Protein AF-A0A1D1ZBB8-F1 (afdb_monomer_lite)

InterPro domains:
  IPR008146 Glutamine synthetase, catalytic domain [PF00120] (4-82)
  IPR008146 Glutamine synthetase, catalytic domain [PS51987] (1-117)
  IPR008146 Glutamine synthetase, catalytic domain [SM01230] (1-112)
  IPR014746 Glutamine synthetase/guanido kinase, catalytic domain [SSF55931] (2-111)
  IPR027303 Glutamine synthetase, glycine-rich site [PS00181] (64-80)
  IPR050292 Glutamine Synthetase [PTHR20852] (1-116)

Organism: NCBI:txid1678845

Sequence (117 aa):
AHYRACLYAGVNISGVNAEVMPGQWEFQVGPCEGIDMGDHLWIARFLLKRVAEDFGVIVSFHPKPIKGDWNGAGCHTNYSTKAMREEGGIKAIHSAIDKMAARHADHIEVYGEDNDQ

Foldseek 3Di:
DLVVVLVVVVFQKDDKDADDAVVRIDTDGDPDPDPSSVVSVVVSVVSVQVVCVVVVHDDDQAQPPDDDPGHGHADDDDDDDPCCPDVVNVVVVVVVVVVCVVCVVVVVVVRDPPPVD

pLDDT: mean 97.46, std 2.33, range [83.0, 98.88]

Secondary structure (DSSP, 8-state):
-HHHHHHHTT--EEEEEE-SSTT-EEEEE----TTHHHHHHHHHHHHHHHHHHHTT------S-SS-SSS-----------HHHHSTTTHHHHHHHHHHHHTTHHHHHTTS-TTTT-

Structure (mmCIF, N/CA/C/O backbone):
data_AF-A0A1D1ZBB8-F1
#
_entry.id   AF-A0A1D1ZBB8-F1
#
loop_
_atom_site.group_PDB
_atom_site.id
_atom_site.type_symbol
_atom_site.label_atom_id
_atom_site.label_alt_id
_atom_site.label_comp_id
_atom_site.label_asym_id
_atom_site.label_entity_id
_atom_site.label_seq_id
_atom_site.pdbx_PDB_ins_code
_atom_site.Cartn_x
_atom_site.Cartn_y
_atom_site.Cartn_z
_atom_site.occupancy
_atom_site.B_iso_or_equiv
_atom_site.auth_seq_id
_atom_site.auth_comp_id
_atom_site.auth_asym_id
_atom_site.auth_atom_id
_atom_site.pdbx_PDB_model_num
ATOM 1 N N . ALA A 1 1 ? -1.967 -4.157 19.149 1.00 97.00 1 ALA A N 1
ATOM 2 C CA . ALA A 1 1 ? -2.910 -5.276 18.922 1.00 97.00 1 ALA A CA 1
ATOM 3 C C . ALA A 1 1 ? -2.910 -5.724 17.458 1.00 97.00 1 ALA A C 1
ATOM 5 O O . ALA A 1 1 ? -2.525 -6.857 17.201 1.00 97.00 1 ALA A O 1
ATOM 6 N N . HIS A 1 2 ? -3.233 -4.833 16.509 1.00 98.75 2 HIS A N 1
ATOM 7 C CA . HIS A 1 2 ? -3.298 -5.129 15.066 1.00 98.75 2 HIS A CA 1
ATOM 8 C C . HIS A 1 2 ? -2.055 -5.816 14.476 1.00 98.75 2 HIS A C 1
ATOM 10 O O . HIS A 1 2 ? -2.207 -6.866 13.859 1.00 98.75 2 HIS A O 1
ATOM 16 N N . TYR A 1 3 ? -0.842 -5.315 14.747 1.00 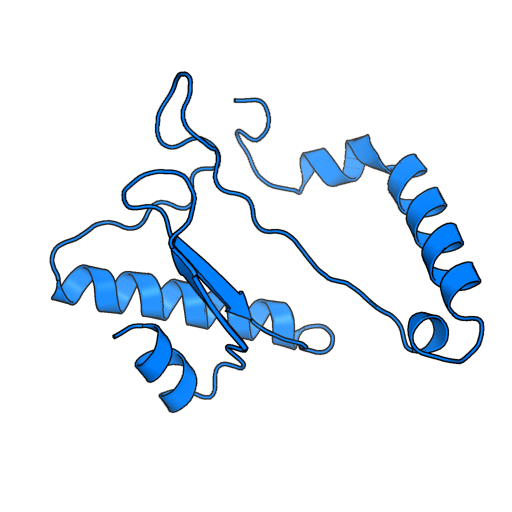98.69 3 TYR A N 1
ATOM 17 C CA . TYR A 1 3 ? 0.401 -5.944 14.263 1.00 98.69 3 TYR A CA 1
ATOM 18 C C . TYR A 1 3 ? 0.464 -7.438 14.614 1.00 98.69 3 TYR A C 1
ATOM 20 O O . TYR A 1 3 ? 0.664 -8.294 13.756 1.00 98.69 3 TYR A O 1
ATOM 28 N N . ARG A 1 4 ? 0.243 -7.767 15.894 1.00 98.62 4 ARG A N 1
ATOM 29 C CA . ARG A 1 4 ? 0.281 -9.150 16.387 1.00 98.62 4 ARG A CA 1
ATOM 30 C C . ARG A 1 4 ? -0.815 -10.010 15.759 1.00 98.62 4 ARG A C 1
ATOM 32 O O . ARG A 1 4 ? -0.554 -11.171 15.471 1.00 98.62 4 ARG A O 1
ATOM 39 N N . ALA A 1 5 ? -2.005 -9.449 15.536 1.00 98.75 5 ALA A N 1
ATOM 40 C CA . ALA A 1 5 ? -3.091 -10.148 14.851 1.00 98.75 5 ALA A CA 1
ATOM 41 C C . ALA A 1 5 ? -2.720 -10.477 13.396 1.00 98.75 5 ALA A C 1
ATOM 43 O O . ALA A 1 5 ? -2.941 -11.601 12.959 1.00 98.75 5 ALA A O 1
ATOM 44 N N . CYS A 1 6 ? -2.092 -9.538 12.681 1.00 98.81 6 CYS A N 1
ATOM 45 C CA . CYS A 1 6 ? -1.607 -9.756 11.319 1.00 98.81 6 CYS A CA 1
ATOM 46 C C . CYS A 1 6 ? -0.546 -10.861 11.262 1.00 98.81 6 CYS A C 1
ATOM 48 O O . CYS A 1 6 ? -0.704 -11.801 10.488 1.00 98.81 6 CYS A O 1
ATOM 50 N N . LEU A 1 7 ? 0.475 -10.802 12.127 1.00 98.75 7 LEU A N 1
ATOM 51 C CA . LEU A 1 7 ? 1.496 -11.854 12.213 1.00 98.75 7 LEU A CA 1
ATOM 52 C C . LEU A 1 7 ? 0.882 -13.229 12.501 1.00 98.75 7 LEU A C 1
ATOM 54 O O . LEU A 1 7 ? 1.228 -14.207 11.847 1.00 98.75 7 LEU A O 1
ATOM 58 N N . TYR A 1 8 ? -0.039 -13.306 13.465 1.00 98.69 8 TYR A N 1
ATOM 59 C CA . TYR A 1 8 ? -0.704 -14.560 13.823 1.00 98.69 8 TYR A CA 1
ATOM 60 C C . TYR A 1 8 ? -1.545 -15.124 12.669 1.00 98.69 8 TYR A C 1
ATOM 62 O O . TYR A 1 8 ? -1.535 -16.328 12.437 1.00 98.69 8 TYR A O 1
ATOM 70 N N . ALA A 1 9 ? -2.239 -14.260 11.925 1.00 98.56 9 ALA A N 1
ATOM 71 C CA . ALA A 1 9 ? -3.041 -14.642 10.766 1.00 98.56 9 ALA A CA 1
ATOM 72 C C . ALA A 1 9 ? -2.205 -14.995 9.519 1.00 98.56 9 ALA A C 1
ATOM 74 O O . ALA A 1 9 ? -2.776 -15.367 8.498 1.00 98.56 9 ALA A O 1
ATOM 75 N N . GLY A 1 10 ? -0.875 -14.861 9.575 1.00 98.62 10 GLY A N 1
ATOM 76 C CA . GLY A 1 10 ? 0.010 -15.103 8.434 1.00 98.62 10 GLY A CA 1
ATOM 77 C C . GLY A 1 10 ? 0.054 -13.956 7.424 1.00 98.62 10 GLY A C 1
ATO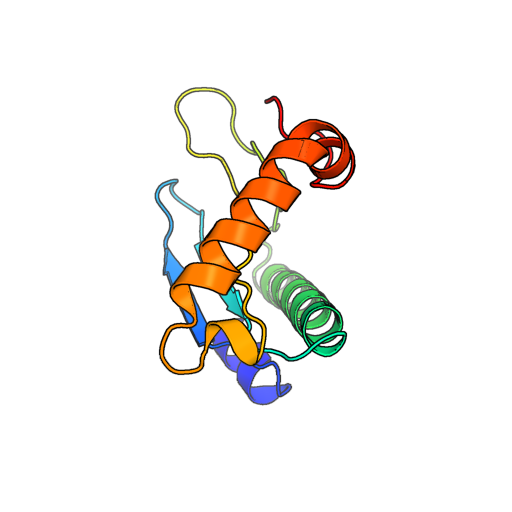M 78 O O . GLY A 1 10 ? 0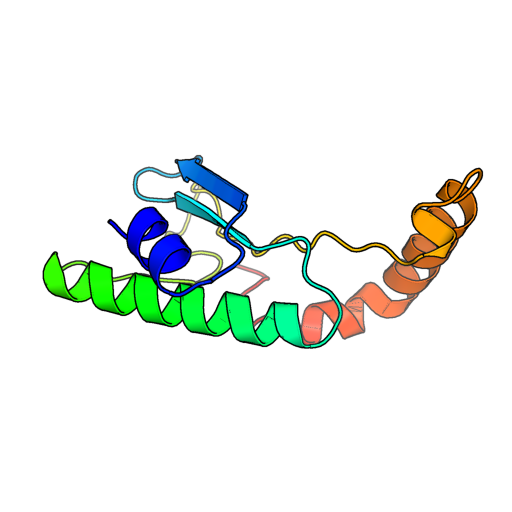.573 -14.130 6.325 1.00 98.62 10 GLY A O 1
ATOM 79 N N . VAL A 1 11 ? -0.456 -12.770 7.770 1.00 98.69 11 VAL A N 1
ATOM 80 C CA . VAL A 1 11 ? -0.294 -11.584 6.925 1.00 98.69 11 VAL A CA 1
ATOM 81 C C . VAL A 1 11 ? 1.182 -11.179 6.925 1.00 98.69 11 VAL A C 1
ATOM 83 O O . VAL A 1 11 ? 1.764 -10.964 7.987 1.00 98.69 11 VAL A O 1
ATOM 86 N N . ASN A 1 12 ? 1.766 -11.011 5.736 1.00 98.50 12 ASN A N 1
ATOM 87 C CA . ASN A 1 12 ? 3.121 -10.517 5.509 1.00 98.50 12 ASN A CA 1
ATOM 88 C C . ASN A 1 12 ? 3.278 -9.019 5.848 1.00 98.50 12 ASN A C 1
ATOM 90 O O . ASN A 1 12 ? 3.532 -8.184 4.983 1.00 98.50 12 ASN A O 1
ATOM 94 N N . ILE A 1 13 ? 3.051 -8.668 7.111 1.00 98.69 13 ILE A N 1
ATOM 95 C CA . ILE A 1 13 ? 3.242 -7.327 7.665 1.00 98.69 13 ILE A CA 1
ATOM 96 C C . ILE A 1 13 ? 4.726 -7.106 7.985 1.00 98.69 13 ILE A C 1
ATOM 98 O O . ILE A 1 13 ? 5.338 -7.893 8.709 1.00 98.69 13 ILE A O 1
ATOM 102 N N . SER A 1 14 ? 5.308 -6.035 7.452 1.00 98.44 14 SER A N 1
ATOM 103 C CA . SER A 1 14 ? 6.747 -5.754 7.545 1.00 98.44 14 SER A CA 1
ATOM 104 C C . SER A 1 14 ? 7.114 -4.627 8.503 1.00 98.44 14 SER A C 1
ATOM 106 O O . SER A 1 14 ? 8.275 -4.537 8.901 1.00 98.44 14 SER A O 1
ATOM 108 N N . GLY A 1 15 ? 6.153 -3.808 8.928 1.00 98.44 15 GLY A N 1
ATOM 109 C CA . GLY A 1 15 ? 6.417 -2.744 9.888 1.00 98.44 15 GLY A CA 1
ATOM 110 C C . GLY A 1 15 ? 5.180 -1.936 10.267 1.00 98.44 15 GLY A C 1
ATOM 111 O O . GLY A 1 15 ? 4.097 -2.120 9.704 1.00 98.44 15 GLY A O 1
ATOM 112 N N . VAL A 1 16 ? 5.365 -1.060 11.260 1.00 98.50 16 VAL A N 1
ATOM 113 C CA . VAL A 1 16 ? 4.418 -0.012 11.664 1.00 98.50 16 VAL A CA 1
ATOM 114 C C . VAL A 1 16 ? 5.165 1.214 12.177 1.00 98.50 16 VAL A C 1
ATOM 116 O O . VAL A 1 16 ? 6.236 1.087 12.775 1.00 98.50 16 VAL A O 1
ATOM 119 N N . ASN A 1 17 ? 4.548 2.383 12.047 1.00 98.50 17 ASN A N 1
ATOM 120 C CA . ASN A 1 17 ? 4.999 3.623 12.670 1.00 98.50 17 ASN A CA 1
ATOM 121 C C . ASN A 1 17 ? 3.810 4.550 12.961 1.00 98.50 17 ASN A C 1
ATOM 123 O O . ASN A 1 17 ? 2.742 4.431 12.362 1.00 98.50 17 ASN A O 1
ATOM 127 N N . ALA A 1 18 ? 3.999 5.469 13.907 1.00 98.06 18 ALA A N 1
ATOM 128 C CA . ALA A 1 18 ? 3.124 6.631 14.021 1.00 98.06 18 ALA A CA 1
ATOM 129 C C . ALA A 1 18 ? 3.435 7.605 12.877 1.00 98.06 18 ALA A C 1
ATOM 131 O O . ALA A 1 18 ? 4.595 7.724 12.470 1.00 98.06 18 ALA A O 1
ATOM 132 N N . GLU A 1 19 ? 2.403 8.277 12.377 1.00 97.75 19 GLU A N 1
ATOM 133 C CA . GLU A 1 19 ? 2.516 9.269 11.308 1.00 97.75 19 GLU A CA 1
ATOM 134 C C . GLU A 1 19 ? 2.496 10.703 11.847 1.00 97.75 19 GLU A C 1
ATOM 136 O O . GLU A 1 19 ? 2.396 10.942 13.052 1.00 97.75 19 GLU A O 1
ATOM 141 N N . VAL A 1 20 ? 2.634 11.667 10.936 1.00 95.19 20 VAL A N 1
ATOM 142 C CA . VAL A 1 20 ? 2.783 13.090 11.269 1.00 95.19 20 VAL A CA 1
ATOM 143 C C . VAL A 1 20 ? 1.552 13.661 11.984 1.00 95.19 20 VAL A C 1
ATOM 145 O O . VAL A 1 20 ? 1.700 14.405 12.956 1.00 95.19 20 VAL A O 1
ATOM 148 N N . MET A 1 21 ? 0.335 13.334 11.531 1.00 94.81 21 MET A N 1
ATOM 149 C CA . MET A 1 21 ? -0.884 13.837 12.172 1.00 94.81 21 MET A CA 1
ATOM 150 C C . MET A 1 21 ? -1.165 13.064 13.476 1.00 94.81 21 MET A C 1
ATOM 152 O O . MET A 1 21 ? -1.168 11.831 13.470 1.00 94.81 21 MET A O 1
ATOM 156 N N . PRO A 1 22 ? -1.483 13.737 14.600 1.00 95.44 22 PRO A N 1
ATOM 157 C CA . PRO A 1 22 ? -1.879 13.057 15.830 1.00 95.44 22 PRO A CA 1
ATOM 158 C C . PRO A 1 22 ? -3.054 12.095 15.602 1.00 95.44 22 PRO A C 1
ATOM 160 O O . PRO A 1 22 ? -4.105 12.485 15.099 1.00 95.44 22 PRO A O 1
ATOM 163 N N . GLY A 1 23 ? -2.876 10.828 15.982 1.00 95.50 23 GLY A N 1
ATOM 164 C CA . GLY A 1 23 ? -3.868 9.770 15.753 1.00 95.50 23 GLY A CA 1
ATOM 165 C C . GLY A 1 23 ? -3.772 9.082 14.384 1.00 95.50 23 GLY A C 1
ATOM 166 O O . GLY A 1 23 ? -4.515 8.132 14.145 1.00 95.50 23 GLY A O 1
ATOM 167 N N . GLN A 1 24 ? -2.845 9.501 13.519 1.00 98.25 24 GLN A N 1
ATOM 168 C CA . GLN A 1 24 ? -2.517 8.838 12.259 1.00 98.25 24 GLN A CA 1
ATOM 169 C C . GLN A 1 24 ? -1.411 7.797 12.462 1.00 98.25 24 GLN A C 1
ATOM 171 O O . GLN A 1 24 ? -0.473 7.991 13.238 1.00 98.25 24 GLN A O 1
ATOM 176 N N . TRP A 1 25 ? -1.527 6.681 11.748 1.00 98.50 25 TRP A N 1
ATOM 177 C CA . TRP A 1 25 ? -0.612 5.547 11.834 1.00 98.50 25 TRP A CA 1
ATOM 178 C C . TRP A 1 25 ? -0.418 4.920 10.459 1.00 98.50 25 TRP A C 1
ATOM 180 O O . TRP A 1 25 ? -1.331 4.952 9.632 1.00 98.50 25 TRP A O 1
ATOM 190 N N . GLU A 1 26 ? 0.732 4.283 10.262 1.00 98.75 26 GLU A N 1
ATOM 191 C CA . GLU A 1 26 ? 1.050 3.502 9.071 1.00 98.75 26 GLU A CA 1
ATOM 192 C C . GLU A 1 26 ? 1.386 2.051 9.451 1.00 98.75 26 GLU A C 1
ATOM 194 O O . GLU A 1 26 ? 1.950 1.770 10.515 1.00 98.75 26 GLU A O 1
ATOM 199 N N . PHE A 1 27 ? 1.023 1.119 8.569 1.00 98.75 27 PHE A N 1
ATOM 200 C CA . PHE A 1 27 ? 1.526 -0.250 8.572 1.00 98.75 27 PHE A CA 1
ATOM 201 C C . PHE A 1 27 ? 1.946 -0.639 7.156 1.00 98.75 27 PHE A C 1
ATOM 203 O O . PHE A 1 27 ? 1.273 -0.287 6.185 1.00 98.75 27 PHE A O 1
ATOM 210 N N . GLN A 1 28 ? 3.029 -1.401 7.040 1.00 98.88 28 GLN A N 1
ATOM 211 C CA . GLN A 1 28 ? 3.546 -1.859 5.753 1.00 98.88 28 GLN A CA 1
ATOM 212 C C . GLN A 1 28 ? 3.245 -3.346 5.558 1.00 98.88 28 GLN A C 1
ATOM 214 O O . GLN A 1 28 ? 3.400 -4.152 6.476 1.00 98.88 28 GLN A O 1
ATOM 219 N N . VAL A 1 29 ? 2.810 -3.717 4.353 1.00 98.75 29 VAL A N 1
ATOM 220 C CA . VAL A 1 29 ? 2.596 -5.110 3.942 1.00 98.75 29 VAL A CA 1
ATOM 221 C C . VAL A 1 29 ? 3.506 -5.393 2.754 1.00 98.75 29 VAL A C 1
ATOM 223 O O . VAL A 1 29 ? 3.525 -4.633 1.789 1.00 98.75 29 VAL A O 1
ATOM 226 N N . GLY A 1 30 ? 4.258 -6.486 2.830 1.00 97.94 30 GLY A N 1
ATOM 227 C CA . GLY A 1 30 ? 5.141 -6.948 1.770 1.00 97.94 30 GLY A CA 1
ATOM 228 C C . GLY A 1 30 ? 6.613 -7.053 2.180 1.00 97.94 30 GLY A C 1
ATOM 229 O O . GLY A 1 30 ? 6.968 -6.748 3.319 1.00 97.94 30 GLY A O 1
ATOM 230 N N . PRO A 1 31 ? 7.484 -7.472 1.245 1.00 98.25 31 PRO A N 1
ATOM 231 C CA . PRO A 1 31 ? 7.196 -7.642 -0.184 1.00 98.25 31 PRO A CA 1
ATOM 232 C C . PRO A 1 31 ? 6.285 -8.847 -0.476 1.00 98.25 31 PRO A C 1
ATOM 234 O O . PRO A 1 31 ? 6.550 -9.945 0.002 1.00 98.25 31 PRO A O 1
ATOM 237 N N . CYS A 1 32 ? 5.231 -8.641 -1.273 1.00 98.12 32 CYS A N 1
ATOM 238 C CA . CYS A 1 32 ? 4.341 -9.696 -1.776 1.00 98.12 32 CYS A CA 1
ATOM 239 C C . CYS A 1 32 ? 4.433 -9.772 -3.307 1.00 98.12 32 CYS A C 1
ATOM 241 O O . CYS A 1 32 ? 4.628 -8.749 -3.968 1.00 98.12 32 CYS A O 1
ATOM 243 N N . GLU A 1 33 ? 4.288 -10.969 -3.877 1.00 98.50 33 GLU A N 1
ATOM 244 C CA . GLU A 1 33 ? 4.341 -11.172 -5.326 1.00 98.50 33 GLU A CA 1
ATOM 245 C C . GLU A 1 33 ? 2.934 -11.192 -5.934 1.00 98.50 33 GLU A C 1
ATOM 247 O O . GLU A 1 33 ? 2.070 -11.956 -5.517 1.00 98.50 33 GLU A O 1
ATOM 252 N N . GLY A 1 34 ? 2.705 -10.358 -6.951 1.00 98.06 34 GLY A N 1
ATOM 253 C CA . GLY A 1 34 ? 1.477 -10.393 -7.743 1.00 98.06 34 GLY A CA 1
ATOM 254 C C . GLY A 1 34 ? 0.203 -10.214 -6.911 1.00 98.06 34 GLY A C 1
ATOM 255 O O . GLY A 1 34 ? 0.040 -9.208 -6.219 1.00 98.06 34 GLY A O 1
ATOM 256 N N . ILE A 1 35 ? -0.715 -11.176 -7.032 1.00 98.38 35 ILE A N 1
ATOM 257 C CA . ILE A 1 35 ? -2.068 -11.097 -6.467 1.00 98.38 35 ILE A CA 1
ATOM 258 C C . ILE A 1 35 ? -2.083 -11.115 -4.933 1.00 98.38 35 ILE A C 1
ATOM 260 O O . ILE A 1 35 ? -2.910 -10.430 -4.329 1.00 98.38 35 ILE A O 1
ATOM 264 N N . ASP A 1 36 ? -1.100 -11.773 -4.310 1.00 98.38 36 ASP A N 1
ATOM 265 C CA . ASP A 1 36 ? -0.991 -11.896 -2.854 1.00 98.38 36 ASP A CA 1
ATOM 266 C C . ASP A 1 36 ? -0.933 -10.524 -2.170 1.00 98.38 36 ASP A C 1
ATOM 268 O O . ASP A 1 36 ? -1.404 -10.350 -1.048 1.00 98.38 36 ASP A O 1
ATOM 272 N N . MET A 1 37 ? -0.382 -9.507 -2.844 1.00 98.56 37 MET A N 1
ATOM 273 C CA . MET A 1 37 ? -0.329 -8.149 -2.303 1.00 98.56 37 MET A CA 1
ATOM 274 C C . MET A 1 37 ? -1.732 -7.601 -1.997 1.00 98.56 37 MET A C 1
ATOM 276 O O . MET A 1 37 ? -1.953 -7.007 -0.939 1.00 98.56 37 MET A O 1
ATOM 280 N N . GLY A 1 38 ? -2.693 -7.829 -2.897 1.00 98.44 38 GLY A N 1
ATOM 281 C CA . GLY A 1 38 ? -4.081 -7.418 -2.699 1.00 98.44 38 GLY A CA 1
ATOM 282 C C . GLY A 1 38 ? -4.730 -8.178 -1.545 1.00 98.44 38 GLY A C 1
ATOM 283 O O . GLY A 1 38 ? -5.291 -7.556 -0.639 1.00 98.44 38 GLY A O 1
ATOM 284 N N . ASP A 1 39 ? -4.588 -9.503 -1.541 1.00 98.75 39 ASP A N 1
ATOM 285 C CA . ASP A 1 39 ? -5.192 -10.388 -0.540 1.00 98.75 39 ASP A CA 1
ATOM 286 C C . ASP A 1 39 ? -4.700 -10.056 0.875 1.00 98.75 39 ASP A C 1
ATOM 288 O O . ASP A 1 39 ? -5.493 -9.834 1.798 1.00 98.75 39 ASP A O 1
ATOM 292 N N . HIS A 1 40 ? -3.383 -9.921 1.039 1.00 98.81 40 HIS A N 1
ATOM 293 C CA . HIS A 1 40 ? -2.773 -9.577 2.316 1.00 98.81 40 HIS A CA 1
ATOM 294 C C . HIS A 1 40 ? -3.198 -8.192 2.817 1.00 98.81 40 HIS A C 1
ATOM 296 O O . HIS A 1 40 ? -3.515 -8.041 4.000 1.00 98.81 40 HIS A O 1
ATOM 302 N N . LEU A 1 41 ? -3.229 -7.178 1.944 1.00 98.81 41 LEU A N 1
ATOM 303 C CA . LEU A 1 41 ? -3.618 -5.822 2.335 1.00 98.81 41 LEU A CA 1
ATOM 304 C C . LEU A 1 41 ? -5.092 -5.753 2.757 1.00 98.81 41 LEU A C 1
ATOM 306 O O . LEU A 1 41 ? -5.421 -5.105 3.755 1.00 98.81 41 LEU A O 1
ATOM 310 N N . TRP A 1 42 ? -5.985 -6.432 2.035 1.00 98.81 42 TRP A N 1
ATOM 311 C CA . TRP A 1 42 ? -7.409 -6.452 2.367 1.00 98.81 42 TRP A CA 1
ATOM 312 C C . TRP A 1 42 ? -7.684 -7.145 3.701 1.00 98.81 42 TRP A C 1
ATOM 314 O O . TRP A 1 42 ? -8.424 -6.598 4.526 1.00 98.81 42 TRP A O 1
ATOM 324 N N . ILE A 1 43 ? -7.037 -8.281 3.972 1.00 98.75 43 ILE A N 1
ATOM 325 C CA . ILE A 1 43 ? -7.145 -8.948 5.276 1.00 98.75 43 ILE A CA 1
ATOM 326 C C . ILE A 1 43 ? -6.529 -8.091 6.388 1.00 98.75 43 ILE A C 1
ATOM 328 O O . ILE A 1 43 ? -7.129 -7.961 7.457 1.00 98.75 43 ILE A O 1
ATOM 332 N N . ALA A 1 44 ? -5.400 -7.419 6.142 1.00 98.81 44 ALA A N 1
ATOM 333 C CA . ALA A 1 44 ? -4.812 -6.494 7.110 1.00 98.81 44 ALA A CA 1
ATOM 334 C C . ALA A 1 44 ? -5.771 -5.344 7.473 1.00 98.81 44 ALA A C 1
ATOM 336 O O . ALA A 1 44 ? -5.913 -5.011 8.653 1.00 98.81 44 ALA A O 1
ATOM 337 N N . ARG A 1 45 ? -6.468 -4.765 6.482 1.00 98.81 45 ARG A N 1
ATOM 338 C CA . ARG A 1 45 ? -7.488 -3.718 6.687 1.00 98.81 45 ARG A CA 1
ATOM 339 C C . ARG A 1 45 ? -8.706 -4.238 7.444 1.00 98.81 45 ARG A C 1
ATOM 341 O O . ARG A 1 45 ? -9.214 -3.544 8.325 1.00 98.81 45 ARG A O 1
ATOM 348 N N . PHE A 1 46 ? -9.166 -5.448 7.127 1.00 98.75 46 PHE A N 1
ATOM 349 C CA . PHE A 1 46 ? -10.250 -6.098 7.861 1.00 98.75 46 PHE A CA 1
ATOM 350 C C . PHE A 1 46 ? -9.879 -6.266 9.338 1.00 98.75 46 PHE A C 1
ATOM 352 O O . PHE A 1 46 ? -10.603 -5.785 10.209 1.00 98.75 46 PHE A O 1
ATOM 359 N N . LEU A 1 47 ? -8.713 -6.853 9.624 1.00 98.81 47 LEU A N 1
ATOM 360 C CA . LEU A 1 47 ? -8.219 -7.036 10.990 1.00 98.81 47 LEU A CA 1
ATOM 361 C C . LEU A 1 47 ? -8.056 -5.704 11.727 1.00 98.81 47 LEU A C 1
ATOM 363 O O . LEU A 1 47 ? -8.364 -5.634 12.914 1.00 98.81 47 LEU A O 1
ATOM 367 N N . LEU A 1 48 ? -7.618 -4.639 11.045 1.00 98.81 48 LEU A N 1
ATOM 368 C CA . LEU A 1 48 ? -7.502 -3.309 11.647 1.00 98.81 48 LEU A CA 1
ATOM 369 C C . LEU A 1 48 ? -8.857 -2.808 12.153 1.00 98.81 48 LEU A C 1
ATOM 371 O O . LEU A 1 48 ? -8.957 -2.377 13.300 1.00 98.81 48 LEU A O 1
ATOM 375 N N . LYS A 1 49 ? -9.906 -2.926 11.332 1.00 98.69 49 LYS A N 1
ATOM 376 C CA . LYS A 1 49 ? -11.270 -2.550 11.723 1.00 98.69 49 LYS A CA 1
ATOM 377 C C . LYS A 1 49 ? -11.827 -3.445 12.834 1.00 98.69 49 LYS A C 1
ATOM 379 O O . LYS A 1 49 ? -12.455 -2.928 13.749 1.00 98.69 49 LYS A O 1
ATOM 384 N N . ARG A 1 50 ? -11.570 -4.760 12.792 1.00 98.62 50 ARG A N 1
ATOM 385 C CA . ARG A 1 50 ? -11.999 -5.697 13.850 1.00 98.62 50 ARG A CA 1
ATOM 386 C C . ARG A 1 50 ? -11.360 -5.369 15.196 1.00 98.62 50 ARG A C 1
ATOM 388 O O . ARG A 1 50 ? -12.055 -5.309 16.196 1.00 98.62 50 ARG A O 1
ATOM 395 N N . VAL A 1 51 ? -10.056 -5.101 15.205 1.00 98.62 51 VAL A N 1
ATOM 396 C CA . VAL A 1 51 ? -9.350 -4.676 16.417 1.00 98.62 51 VAL A CA 1
ATOM 397 C C . VAL A 1 51 ? -9.887 -3.330 16.902 1.00 98.62 51 VAL A C 1
ATOM 399 O O . VAL A 1 51 ? -10.131 -3.180 18.089 1.00 98.62 51 VAL A O 1
ATOM 402 N N . ALA A 1 52 ? -10.095 -2.357 16.012 1.00 98.44 52 ALA A N 1
ATOM 403 C CA . ALA A 1 52 ? -10.633 -1.047 16.377 1.00 98.44 52 ALA A CA 1
ATOM 404 C C . ALA A 1 52 ? -12.021 -1.129 17.042 1.00 98.44 52 ALA A C 1
ATOM 406 O O . ALA A 1 52 ? -12.275 -0.395 17.996 1.00 98.44 52 ALA A O 1
ATOM 407 N N . GLU A 1 53 ? -12.875 -2.057 16.593 1.00 98.50 53 GLU A N 1
ATOM 408 C CA . GLU A 1 53 ? -14.183 -2.328 17.203 1.00 98.50 53 GLU A CA 1
ATOM 409 C C . GLU A 1 53 ? -14.061 -2.749 18.674 1.00 98.50 53 GLU A C 1
ATOM 411 O O . GLU A 1 53 ? -14.753 -2.180 19.516 1.00 98.50 53 GLU A O 1
ATOM 416 N N . ASP A 1 54 ? -13.131 -3.651 19.008 1.00 98.38 54 ASP A N 1
ATOM 417 C CA . ASP A 1 54 ? -12.897 -4.092 20.395 1.00 98.38 54 ASP A CA 1
ATOM 418 C C . ASP A 1 54 ? -12.468 -2.933 21.318 1.00 98.38 54 ASP A C 1
ATOM 420 O O . ASP A 1 54 ? -12.709 -2.963 22.525 1.00 98.38 54 ASP A O 1
ATOM 424 N N . PHE A 1 55 ? -11.838 -1.896 20.753 1.00 98.19 55 PHE A N 1
ATOM 425 C CA . PHE A 1 55 ? -11.420 -0.687 21.471 1.00 98.19 55 PHE A CA 1
ATOM 426 C C . PHE A 1 55 ? -12.431 0.468 21.376 1.00 98.19 55 PHE A C 1
ATOM 428 O O . PHE A 1 55 ? -12.181 1.531 21.943 1.00 98.19 55 PHE A O 1
ATOM 435 N N . GLY A 1 56 ? -13.558 0.291 20.678 1.00 98.25 56 GLY A N 1
ATOM 436 C CA . GLY A 1 56 ? -14.581 1.326 20.519 1.00 98.25 56 GLY A CA 1
ATOM 437 C C . GLY A 1 56 ? -14.124 2.550 19.713 1.00 98.25 56 GLY A C 1
ATOM 438 O O . GLY A 1 56 ? -14.609 3.653 19.960 1.00 98.25 56 GLY A O 1
ATOM 439 N N . VAL A 1 57 ? -13.190 2.381 18.770 1.00 97.88 57 VAL A N 1
ATOM 440 C CA . VAL A 1 57 ? -12.675 3.462 17.907 1.00 97.88 57 VAL A CA 1
ATOM 441 C C . VAL A 1 57 ? -12.972 3.199 16.429 1.00 97.88 57 VAL A C 1
ATOM 443 O O . VAL A 1 57 ? -13.178 2.063 16.010 1.00 97.88 57 VAL A O 1
ATOM 446 N N . ILE A 1 58 ? -12.991 4.259 15.617 1.00 97.31 58 ILE A N 1
ATOM 447 C CA . ILE A 1 58 ? -13.281 4.184 14.177 1.00 97.31 58 ILE A CA 1
ATOM 448 C C . ILE A 1 58 ? -11.996 4.394 13.375 1.00 97.31 58 ILE A C 1
ATOM 450 O O . ILE A 1 58 ? -11.188 5.265 13.687 1.00 97.31 58 ILE A O 1
ATOM 454 N N . VAL A 1 59 ? -11.839 3.613 12.305 1.00 98.00 59 VAL A N 1
ATOM 455 C CA . VAL A 1 59 ? -10.745 3.744 11.336 1.00 98.00 59 VAL A CA 1
ATOM 456 C C . VAL A 1 59 ? -11.277 4.397 10.066 1.00 98.00 59 VAL A C 1
ATOM 458 O O . VAL A 1 59 ? -12.227 3.893 9.463 1.00 98.00 59 VAL A O 1
ATOM 461 N N . SER A 1 60 ? -10.628 5.477 9.636 1.00 97.25 60 SER A N 1
ATOM 462 C CA . SER A 1 60 ? -10.857 6.111 8.337 1.00 97.25 60 SER A CA 1
ATOM 463 C C . SER A 1 60 ? -9.653 5.888 7.425 1.00 97.25 60 SER A C 1
ATOM 465 O O . SER A 1 60 ? -8.513 6.005 7.866 1.00 97.25 60 SER A O 1
ATOM 467 N N . PHE A 1 61 ? -9.922 5.585 6.155 1.00 97.38 61 PHE A N 1
ATOM 468 C CA . PHE A 1 61 ? -8.923 5.571 5.080 1.00 97.38 61 PHE A CA 1
ATOM 469 C C . PHE A 1 61 ? -9.127 6.739 4.102 1.00 97.38 61 PHE A C 1
ATOM 471 O O . PHE A 1 61 ? -8.606 6.700 2.995 1.00 97.38 61 PHE A O 1
ATOM 478 N N . HIS A 1 62 ? -9.927 7.743 4.481 1.00 97.06 62 HIS A N 1
ATOM 479 C CA . HIS A 1 62 ? -10.147 8.931 3.660 1.00 97.06 62 HIS A CA 1
ATOM 480 C C . HIS A 1 62 ? -8.813 9.673 3.454 1.00 97.06 62 HIS A C 1
ATOM 482 O O . HIS A 1 62 ? -8.100 9.866 4.445 1.00 97.06 62 HIS A O 1
ATOM 488 N N . PRO A 1 63 ? -8.473 10.114 2.228 1.00 96.62 63 PRO A N 1
ATOM 489 C CA . PRO A 1 63 ? -7.162 10.698 1.932 1.00 96.62 63 PRO A CA 1
ATOM 490 C C . PRO A 1 63 ? -6.922 12.022 2.666 1.00 96.62 63 PRO A C 1
ATOM 492 O O . PRO A 1 63 ? -5.795 12.334 3.039 1.00 96.62 63 PRO A O 1
ATOM 495 N N . LYS A 1 64 ? -7.987 12.773 2.964 1.00 96.62 64 LYS A N 1
ATOM 496 C CA . LYS A 1 64 ? -7.931 14.021 3.739 1.00 96.62 64 LYS A CA 1
ATOM 497 C C . LYS A 1 64 ? -8.965 14.034 4.875 1.00 96.62 64 LYS A C 1
ATOM 499 O O . LYS A 1 64 ? -10.036 14.615 4.720 1.00 96.62 64 LYS A O 1
ATOM 504 N N . PRO A 1 65 ? -8.733 13.335 5.999 1.00 93.25 65 PRO A N 1
ATOM 505 C CA . PRO A 1 65 ? -9.761 13.165 7.030 1.00 93.25 65 PRO A CA 1
ATOM 506 C C . PRO A 1 65 ? -10.056 14.463 7.796 1.00 93.25 65 PRO A C 1
ATOM 508 O O . PRO A 1 65 ? -11.173 14.652 8.271 1.00 93.25 65 PRO A O 1
ATOM 511 N N . ILE A 1 66 ? -9.070 15.361 7.903 1.00 93.75 66 ILE A N 1
ATOM 512 C CA . ILE A 1 66 ? -9.193 16.672 8.544 1.00 93.75 66 ILE A CA 1
ATOM 513 C C . ILE A 1 66 ? -8.732 17.741 7.549 1.00 93.75 66 ILE A C 1
ATOM 515 O O . ILE A 1 66 ? -7.637 17.660 6.991 1.00 93.75 66 ILE A O 1
ATOM 519 N N . LYS A 1 67 ? -9.578 18.751 7.316 1.00 91.62 67 LYS A N 1
ATOM 520 C CA . LYS A 1 67 ? -9.262 19.883 6.432 1.00 91.62 67 LYS A CA 1
ATOM 521 C C . LYS A 1 67 ? -8.266 20.844 7.087 1.00 91.62 67 LYS A C 1
ATOM 523 O O . LYS A 1 67 ? -8.187 20.933 8.310 1.00 91.62 67 LYS A O 1
ATOM 528 N N . GLY A 1 68 ? -7.569 21.619 6.259 1.00 92.12 68 GLY A N 1
ATOM 529 C CA . GLY A 1 68 ? -6.566 22.589 6.698 1.00 92.12 68 GLY A CA 1
ATOM 530 C C . GLY A 1 68 ? -5.149 22.019 6.673 1.00 92.12 68 GLY A C 1
ATOM 531 O O . GLY A 1 68 ? -4.847 21.118 5.884 1.00 92.12 68 GLY A O 1
ATOM 532 N N . ASP A 1 69 ? -4.294 22.563 7.538 1.00 92.38 69 ASP A N 1
ATOM 533 C CA . ASP A 1 69 ? -2.853 22.280 7.597 1.00 92.38 69 ASP A CA 1
ATOM 534 C C . ASP A 1 69 ? -2.535 20.988 8.372 1.00 92.38 69 ASP A C 1
ATOM 536 O O . ASP A 1 69 ? -1.716 20.949 9.286 1.00 92.38 69 ASP A O 1
ATOM 540 N N . TRP A 1 70 ? -3.262 19.922 8.036 1.00 93.19 70 TRP A N 1
ATOM 541 C CA . TRP A 1 70 ? -3.043 18.571 8.545 1.00 93.19 70 TRP A CA 1
ATOM 542 C C . TRP A 1 70 ? -2.654 17.644 7.399 1.00 93.19 70 TRP A C 1
ATOM 544 O O . TRP A 1 70 ? -3.170 17.768 6.283 1.00 93.19 70 TRP A O 1
ATOM 554 N N . ASN A 1 71 ? -1.759 16.696 7.666 1.00 92.00 71 ASN A N 1
ATOM 555 C CA . ASN A 1 71 ? -1.312 15.729 6.670 1.00 92.00 71 ASN A CA 1
ATOM 556 C C . ASN A 1 71 ? -2.474 14.881 6.127 1.00 92.00 71 ASN A C 1
ATOM 558 O O . ASN A 1 71 ? -3.410 14.531 6.846 1.00 92.00 71 ASN A O 1
ATOM 562 N N . GLY A 1 72 ? -2.391 14.544 4.838 1.00 94.94 72 GLY A N 1
ATOM 563 C CA . GLY A 1 72 ? -3.245 13.527 4.230 1.00 94.94 72 GLY A CA 1
ATOM 564 C C . GLY A 1 72 ? -2.777 12.108 4.567 1.00 94.94 72 GLY A C 1
ATOM 565 O O . GLY A 1 72 ? -1.710 11.909 5.151 1.00 94.94 72 GLY A O 1
ATOM 566 N N . ALA A 1 73 ? -3.572 11.115 4.182 1.00 96.75 73 ALA A N 1
ATOM 567 C CA . ALA A 1 73 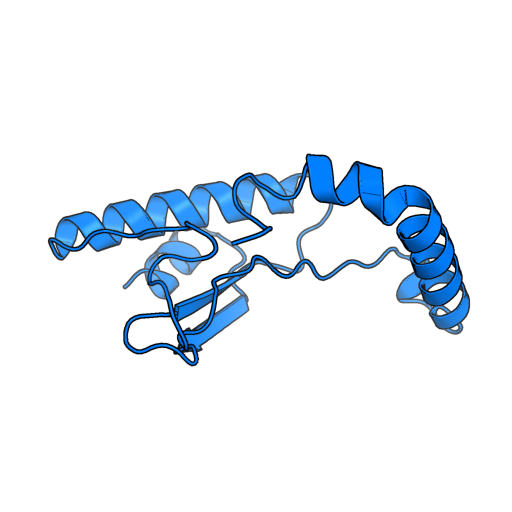? -3.261 9.697 4.291 1.00 96.75 73 ALA A CA 1
ATOM 568 C C . ALA A 1 73 ? -3.138 9.086 2.889 1.00 96.75 73 ALA A C 1
ATOM 570 O O . ALA A 1 73 ? -4.103 9.059 2.130 1.00 96.75 73 ALA A O 1
ATOM 571 N N . GLY A 1 74 ? -1.947 8.591 2.553 1.00 97.00 74 GLY A N 1
ATOM 572 C CA . GLY A 1 74 ? -1.678 7.910 1.288 1.00 97.00 74 GLY A CA 1
ATOM 573 C C . GLY A 1 74 ? -1.575 6.394 1.443 1.00 97.00 74 GLY A C 1
ATOM 574 O O . GLY A 1 74 ? -1.567 5.851 2.546 1.00 97.00 74 GLY A O 1
ATOM 575 N N . CYS A 1 75 ? -1.448 5.699 0.314 1.00 98.06 75 CYS A N 1
ATOM 576 C CA . CYS A 1 75 ? -1.109 4.278 0.270 1.00 98.06 75 CYS A CA 1
ATOM 577 C C . CYS A 1 75 ? 0.062 4.073 -0.698 1.00 98.06 75 CYS A C 1
ATOM 579 O O . CYS A 1 75 ? -0.102 3.596 -1.823 1.00 98.06 75 CYS A O 1
ATOM 581 N N . HIS A 1 76 ? 1.252 4.522 -0.284 1.00 98.38 76 HIS A N 1
ATOM 582 C CA . HIS A 1 76 ? 2.457 4.421 -1.105 1.00 98.38 76 HIS A CA 1
ATOM 583 C C . HIS A 1 76 ? 2.713 2.968 -1.519 1.00 98.38 76 HIS A C 1
ATOM 585 O O . HIS A 1 76 ? 2.735 2.063 -0.686 1.00 98.38 76 HIS A O 1
ATOM 591 N N . THR A 1 77 ? 2.924 2.748 -2.817 1.00 98.56 77 THR A N 1
ATOM 592 C CA . THR A 1 77 ? 3.123 1.409 -3.380 1.00 98.56 77 THR A CA 1
ATOM 593 C C . THR A 1 77 ? 4.548 1.266 -3.892 1.00 98.56 77 THR A C 1
ATOM 595 O O . THR A 1 77 ? 4.931 1.865 -4.895 1.00 98.56 77 THR A O 1
ATOM 598 N N . ASN A 1 78 ? 5.336 0.444 -3.202 1.00 98.56 78 ASN A N 1
ATOM 599 C CA . ASN A 1 78 ? 6.660 0.044 -3.663 1.00 98.56 78 ASN A CA 1
ATOM 600 C C . ASN A 1 78 ? 6.519 -1.075 -4.703 1.00 98.56 78 ASN A C 1
ATOM 602 O O . ASN A 1 78 ? 5.738 -2.006 -4.513 1.00 98.56 78 ASN A O 1
ATOM 606 N N . TYR A 1 79 ? 7.288 -1.011 -5.789 1.00 98.62 79 TYR A N 1
ATOM 607 C CA . TYR A 1 79 ? 7.183 -1.965 -6.891 1.00 98.62 79 TYR A CA 1
ATOM 608 C C . TYR A 1 79 ? 8.557 -2.353 -7.434 1.00 98.62 79 TYR A C 1
ATOM 610 O O . TYR A 1 79 ? 9.448 -1.516 -7.568 1.00 98.62 79 TYR A O 1
ATOM 618 N N . SER A 1 80 ? 8.726 -3.629 -7.785 1.00 98.56 80 SER A N 1
ATOM 619 C CA . SER A 1 80 ? 9.880 -4.078 -8.562 1.00 98.56 80 SER A CA 1
ATOM 620 C C . SER A 1 80 ? 9.559 -5.305 -9.413 1.00 98.56 80 SER A C 1
ATOM 622 O O . SER A 1 80 ? 8.806 -6.192 -9.011 1.00 98.56 80 SER A O 1
ATOM 624 N N . THR A 1 81 ? 10.200 -5.396 -10.575 1.00 98.62 81 THR A N 1
ATOM 625 C CA . THR A 1 81 ? 10.266 -6.619 -11.389 1.00 98.62 81 THR A CA 1
ATOM 626 C C . THR A 1 81 ? 11.590 -7.341 -11.154 1.00 98.62 81 THR A C 1
ATOM 628 O O . THR A 1 81 ? 12.520 -6.771 -10.583 1.00 98.62 81 THR A O 1
ATOM 631 N N . LYS A 1 82 ? 11.719 -8.581 -11.640 1.00 98.50 82 LYS A N 1
ATOM 632 C CA . LYS A 1 82 ? 12.995 -9.314 -11.603 1.00 98.50 82 LYS A CA 1
ATOM 633 C C . LYS A 1 82 ? 14.142 -8.500 -12.224 1.00 98.50 82 LYS A C 1
ATOM 635 O O . LYS A 1 82 ? 15.154 -8.303 -11.566 1.00 98.50 82 LYS A O 1
ATOM 640 N N . ALA A 1 83 ? 13.929 -7.932 -13.413 1.00 98.56 83 ALA A N 1
ATOM 641 C CA . ALA A 1 83 ? 14.931 -7.119 -14.105 1.00 98.56 83 ALA A CA 1
ATOM 642 C C . ALA A 1 83 ? 15.342 -5.856 -13.325 1.00 98.56 83 ALA A C 1
ATOM 644 O O . ALA A 1 83 ? 16.481 -5.420 -13.421 1.00 98.56 83 ALA A O 1
ATOM 645 N N . MET A 1 84 ? 14.436 -5.265 -12.536 1.00 98.75 84 MET A N 1
ATOM 646 C CA . MET A 1 84 ? 14.771 -4.111 -11.689 1.00 98.75 84 MET A CA 1
ATOM 647 C C . MET A 1 84 ? 15.675 -4.484 -10.509 1.00 98.75 84 MET A C 1
ATOM 649 O O . MET A 1 84 ? 16.420 -3.632 -10.036 1.00 98.75 84 MET A O 1
ATOM 653 N N . ARG A 1 85 ? 15.594 -5.729 -10.022 1.00 98.50 85 ARG A N 1
ATOM 654 C CA . ARG A 1 85 ? 16.365 -6.220 -8.868 1.00 98.50 85 ARG A CA 1
ATOM 655 C C . ARG A 1 85 ? 17.733 -6.797 -9.246 1.00 98.50 85 ARG A C 1
ATOM 657 O O . ARG A 1 85 ? 18.552 -7.022 -8.362 1.00 98.50 85 ARG A O 1
ATOM 664 N N . GLU A 1 86 ? 17.964 -7.064 -10.527 1.00 98.50 86 GLU A N 1
ATOM 665 C CA . GLU A 1 86 ? 19.232 -7.579 -11.051 1.00 98.50 86 GLU A CA 1
ATOM 666 C C . GLU A 1 86 ? 20.262 -6.458 -11.283 1.00 98.50 86 GLU A C 1
ATOM 668 O O . GLU A 1 86 ? 19.944 -5.264 -11.264 1.00 98.50 86 GLU A O 1
ATOM 673 N N . GLU A 1 87 ? 21.525 -6.836 -11.495 1.00 98.25 87 GLU A N 1
ATOM 674 C CA . GLU A 1 87 ? 22.607 -5.886 -11.768 1.00 98.25 87 GLU A CA 1
ATOM 675 C C . GLU A 1 87 ? 22.295 -5.028 -13.008 1.00 98.25 87 GLU A C 1
ATOM 677 O O . GLU A 1 87 ? 21.863 -5.520 -14.049 1.00 98.25 87 GLU A O 1
ATOM 682 N N . GLY A 1 88 ? 22.479 -3.710 -12.894 1.00 97.94 88 GLY A N 1
ATOM 683 C CA . GLY A 1 88 ? 22.092 -2.760 -13.944 1.00 97.94 88 GLY A CA 1
ATOM 684 C C . GLY A 1 88 ? 20.585 -2.464 -14.028 1.00 97.94 88 GLY A C 1
ATOM 685 O O . GLY A 1 88 ? 20.170 -1.689 -14.897 1.00 97.94 88 GLY A O 1
ATOM 686 N N . GLY 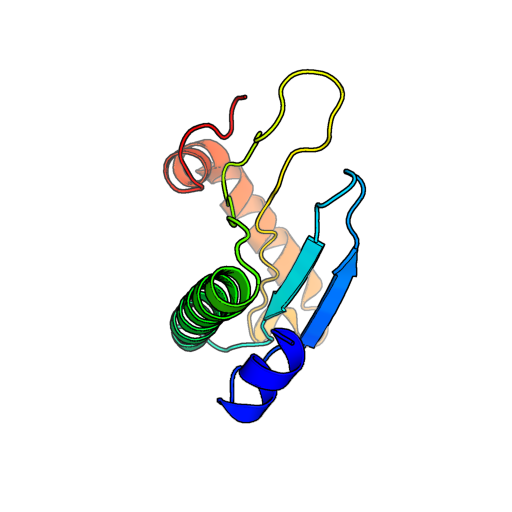A 1 89 ? 19.771 -3.000 -13.110 1.00 98.56 89 GLY A N 1
ATOM 687 C CA . GLY A 1 89 ? 18.310 -2.863 -13.079 1.00 98.56 89 GLY A CA 1
ATOM 688 C C . GLY A 1 89 ? 17.777 -1.429 -12.994 1.00 98.56 89 GLY A C 1
ATOM 689 O O . GLY A 1 89 ? 16.631 -1.178 -13.370 1.00 98.56 89 GLY A O 1
ATOM 690 N N . ILE A 1 90 ? 18.615 -0.453 -12.622 1.00 98.44 90 ILE A N 1
ATOM 691 C CA . ILE A 1 90 ? 18.271 0.979 -12.638 1.00 98.44 90 ILE A CA 1
ATOM 692 C C . ILE A 1 90 ? 17.744 1.451 -14.005 1.00 98.44 90 ILE A C 1
ATOM 694 O O . ILE A 1 90 ? 16.844 2.285 -14.071 1.00 98.44 90 ILE A O 1
ATOM 698 N N . LYS A 1 91 ? 18.223 0.858 -15.110 1.00 98.50 91 LYS A N 1
ATOM 699 C CA . LYS A 1 91 ? 17.710 1.152 -16.459 1.00 98.50 91 LYS A CA 1
ATOM 700 C C . LYS A 1 91 ? 16.247 0.726 -16.624 1.00 98.50 91 LYS A C 1
ATOM 702 O O . LYS A 1 91 ? 15.462 1.449 -17.233 1.00 98.50 91 LYS A O 1
ATOM 707 N N . ALA A 1 92 ? 15.873 -0.429 -16.069 1.00 98.69 92 ALA A N 1
ATOM 708 C CA . ALA A 1 92 ? 14.492 -0.907 -16.077 1.00 98.69 92 ALA A CA 1
ATOM 709 C C . ALA A 1 92 ? 13.591 -0.042 -15.181 1.00 98.69 92 ALA A C 1
ATOM 711 O O . ALA A 1 92 ? 12.439 0.197 -15.540 1.00 98.69 92 ALA A O 1
ATOM 712 N N . ILE A 1 93 ? 14.123 0.466 -14.061 1.00 98.81 93 ILE A N 1
ATOM 713 C CA . ILE A 1 93 ? 13.419 1.412 -13.181 1.00 98.81 93 ILE A CA 1
ATOM 714 C C . ILE A 1 93 ? 13.098 2.702 -13.938 1.00 98.81 93 ILE A C 1
ATOM 716 O O . ILE A 1 93 ? 11.932 3.078 -14.018 1.00 98.81 93 ILE A O 1
ATOM 720 N N . HIS A 1 94 ? 14.095 3.341 -14.557 1.00 98.69 94 HIS A N 1
ATOM 721 C CA . HIS A 1 94 ? 13.875 4.581 -15.310 1.00 98.69 94 HIS A CA 1
ATOM 722 C C . HIS A 1 94 ? 12.882 4.379 -16.463 1.00 98.69 94 HIS A C 1
ATOM 724 O O . HIS A 1 94 ? 11.944 5.155 -16.608 1.00 98.69 94 HIS A O 1
ATOM 730 N N . SER A 1 95 ? 12.999 3.274 -17.208 1.00 98.69 95 SER A N 1
ATOM 731 C CA . SER A 1 95 ? 12.040 2.954 -18.272 1.00 98.69 95 SER A CA 1
ATOM 732 C C . SER A 1 95 ? 10.605 2.769 -17.757 1.00 98.69 95 SER A C 1
ATOM 734 O O . SER A 1 95 ? 9.653 3.112 -18.458 1.00 98.69 95 SER A O 1
ATOM 736 N N . ALA A 1 96 ? 10.420 2.216 -16.554 1.00 98.62 96 ALA A N 1
ATOM 737 C CA . ALA A 1 96 ? 9.099 2.102 -15.945 1.00 98.62 96 ALA A CA 1
ATOM 738 C C . ALA A 1 96 ? 8.552 3.467 -15.509 1.00 98.62 96 ALA A C 1
ATOM 740 O O . ALA A 1 96 ? 7.378 3.738 -15.752 1.00 98.62 96 ALA A O 1
ATOM 741 N N . ILE A 1 97 ? 9.398 4.336 -14.946 1.00 98.69 97 ILE A N 1
ATOM 742 C CA . ILE A 1 97 ? 9.027 5.711 -14.583 1.00 98.69 97 ILE A CA 1
ATOM 743 C C . ILE A 1 97 ? 8.545 6.478 -15.820 1.00 98.69 97 ILE A C 1
ATOM 745 O O . ILE A 1 97 ? 7.462 7.056 -15.771 1.00 98.69 97 ILE A O 1
ATOM 749 N N . ASP A 1 98 ? 9.264 6.408 -16.945 1.00 98.62 98 ASP A N 1
ATOM 750 C CA . ASP A 1 98 ? 8.865 7.079 -18.193 1.00 98.62 98 ASP A CA 1
ATOM 751 C C . ASP A 1 98 ? 7.481 6.614 -18.680 1.00 98.62 98 ASP A C 1
ATOM 753 O O . ASP A 1 98 ? 6.637 7.415 -19.087 1.00 98.62 98 ASP A O 1
ATOM 757 N N . LYS A 1 99 ? 7.208 5.305 -18.590 1.00 98.50 99 LYS A N 1
ATOM 758 C CA . LYS A 1 99 ? 5.901 4.730 -18.948 1.00 98.50 99 LYS A CA 1
ATOM 759 C C . LYS A 1 99 ? 4.793 5.166 -17.992 1.00 98.50 99 LYS A C 1
ATOM 761 O O . LYS A 1 99 ? 3.679 5.420 -18.446 1.00 98.50 99 LYS A O 1
ATOM 766 N N . MET A 1 100 ? 5.078 5.241 -16.691 1.00 98.25 100 MET A N 1
ATOM 767 C CA . MET A 1 100 ? 4.112 5.705 -15.693 1.00 98.25 100 MET A CA 1
ATOM 768 C C . MET A 1 100 ? 3.805 7.193 -15.854 1.00 98.25 100 MET A C 1
ATOM 770 O O . MET A 1 100 ? 2.644 7.579 -15.744 1.00 98.25 100 MET A O 1
ATOM 774 N N . ALA A 1 101 ? 4.813 8.010 -16.170 1.00 98.38 101 ALA A N 1
ATOM 775 C CA . ALA A 1 101 ? 4.648 9.435 -16.430 1.00 98.38 101 ALA A CA 1
ATOM 776 C C . ALA A 1 101 ? 3.714 9.687 -17.624 1.00 98.38 101 ALA A C 1
ATOM 778 O O . ALA A 1 101 ? 2.812 10.516 -17.538 1.00 98.38 101 ALA A O 1
ATOM 779 N N . ALA A 1 102 ? 3.860 8.910 -18.703 1.00 98.50 102 ALA A N 1
ATOM 780 C CA . ALA A 1 102 ? 3.003 9.010 -19.886 1.00 98.50 102 ALA A CA 1
ATOM 781 C C . ALA A 1 102 ? 1.525 8.641 -19.638 1.00 98.50 102 ALA A C 1
ATOM 783 O O . ALA A 1 102 ? 0.680 8.959 -20.469 1.00 98.50 102 ALA A O 1
ATOM 784 N N . ARG A 1 103 ? 1.211 7.972 -18.520 1.00 98.25 103 ARG A N 1
ATOM 785 C CA . ARG A 1 103 ? -0.148 7.545 -18.132 1.00 98.25 103 ARG A CA 1
ATOM 786 C C . ARG A 1 103 ? -0.590 8.113 -16.789 1.00 98.25 103 ARG A C 1
ATOM 788 O O . ARG A 1 103 ? -1.448 7.547 -16.121 1.00 98.25 103 ARG A O 1
ATOM 795 N N . HIS A 1 104 ? 0.022 9.215 -16.363 1.00 98.19 104 HIS A N 1
ATOM 796 C CA . HIS A 1 104 ? -0.236 9.773 -15.042 1.00 98.19 104 HIS A CA 1
ATOM 797 C C . HIS A 1 104 ? -1.724 10.083 -14.819 1.00 98.19 104 HIS A C 1
ATOM 799 O O . HIS A 1 104 ? -2.253 9.711 -13.777 1.00 98.19 104 HIS A O 1
ATOM 805 N N . ALA A 1 105 ? -2.398 10.686 -15.806 1.00 97.38 105 ALA A N 1
ATOM 806 C CA . ALA A 1 105 ? -3.827 10.994 -15.726 1.00 97.38 105 ALA A CA 1
ATOM 807 C C . ALA A 1 105 ? -4.674 9.726 -15.517 1.00 97.38 105 ALA A C 1
ATOM 809 O O . ALA A 1 105 ? -5.388 9.637 -14.523 1.00 97.38 105 ALA A O 1
ATOM 810 N N . ASP A 1 106 ? -4.498 8.714 -16.374 1.00 98.12 106 ASP A N 1
ATOM 811 C CA . ASP A 1 106 ? -5.205 7.429 -16.281 1.00 98.12 106 ASP A CA 1
ATOM 812 C C . ASP A 1 106 ? -4.991 6.738 -14.921 1.00 98.12 106 ASP A C 1
ATOM 814 O O . ASP A 1 106 ? -5.887 6.091 -14.388 1.00 98.12 106 ASP A O 1
ATOM 818 N N . HIS A 1 107 ? -3.791 6.852 -14.342 1.00 97.94 107 HIS A N 1
ATOM 819 C CA . HIS A 1 107 ? -3.505 6.291 -13.022 1.00 97.94 107 HIS A CA 1
ATOM 820 C C . HIS A 1 107 ? -4.228 7.047 -11.903 1.00 97.94 107 HIS A C 1
ATOM 822 O O . HIS A 1 107 ? -4.774 6.411 -11.004 1.00 97.94 107 HIS A O 1
ATOM 828 N N . ILE A 1 108 ? -4.258 8.383 -11.953 1.00 97.19 108 ILE A N 1
ATOM 829 C CA . ILE A 1 108 ? -4.954 9.201 -10.950 1.00 97.19 108 ILE A CA 1
ATOM 830 C C . ILE A 1 108 ? -6.447 8.857 -10.896 1.00 97.19 108 ILE A C 1
ATOM 832 O O . ILE A 1 108 ? -6.983 8.738 -9.797 1.00 97.19 108 ILE A O 1
ATOM 836 N N . GLU A 1 109 ? -7.084 8.593 -12.043 1.00 96.56 109 GLU A N 1
ATOM 837 C CA . GLU A 1 109 ? -8.501 8.194 -12.115 1.00 96.56 109 GLU A CA 1
ATOM 838 C C . GLU A 1 109 ? -8.827 6.927 -11.307 1.00 96.56 109 GLU A C 1
ATOM 840 O O . GLU A 1 109 ? -9.960 6.748 -10.865 1.00 96.56 109 GLU A O 1
ATOM 845 N N . VAL A 1 110 ? -7.844 6.047 -11.089 1.00 97.00 110 VAL A N 1
ATOM 846 C CA . VAL A 1 110 ? -8.029 4.767 -10.387 1.00 97.00 110 VAL A CA 1
ATOM 847 C C . VAL A 1 110 ? -7.285 4.681 -9.051 1.00 97.00 110 VAL A C 1
ATOM 849 O O . VAL A 1 110 ? -7.307 3.634 -8.404 1.00 97.00 110 VAL A O 1
ATOM 852 N N . TYR A 1 111 ? -6.632 5.757 -8.603 1.00 97.62 111 TYR A N 1
ATOM 853 C CA . TYR A 1 111 ? -5.873 5.791 -7.340 1.00 97.62 111 TYR A CA 1
ATOM 854 C C . TYR A 1 111 ? -6.706 6.190 -6.117 1.00 97.62 111 TYR A C 1
ATOM 856 O O . TYR A 1 111 ? -6.169 6.319 -5.015 1.00 97.62 111 TYR A O 1
ATOM 864 N N . GLY A 1 112 ? -8.017 6.326 -6.293 1.00 95.56 112 GLY A N 1
ATOM 865 C CA . GLY A 1 112 ? -8.969 6.634 -5.233 1.00 95.56 112 GLY A CA 1
ATOM 866 C C . GLY A 1 112 ? -9.699 7.947 -5.480 1.00 95.56 112 GLY A C 1
ATOM 867 O O . GLY A 1 112 ? -9.187 8.856 -6.130 1.00 95.56 112 GLY A O 1
ATOM 868 N N . GLU A 1 113 ? -10.914 8.012 -4.953 1.00 93.69 113 GLU A N 1
ATOM 869 C CA . GLU A 1 113 ? -11.731 9.222 -4.933 1.00 93.69 113 GLU A CA 1
ATOM 870 C C . GLU A 1 113 ? -11.152 10.234 -3.929 1.00 93.69 113 GLU A C 1
ATOM 872 O O . GLU A 1 113 ? -10.437 9.850 -3.000 1.00 93.69 113 GLU A O 1
ATOM 877 N N . ASP A 1 114 ? -11.462 11.522 -4.113 1.00 94.62 114 ASP A N 1
ATOM 878 C CA . ASP A 1 114 ? -11.097 12.615 -3.196 1.00 94.62 114 ASP A CA 1
ATOM 879 C C . ASP A 1 114 ? -9.587 12.891 -3.035 1.00 94.62 114 ASP A C 1
ATOM 881 O O . ASP A 1 114 ? -9.158 13.551 -2.085 1.00 94.62 114 ASP A O 1
ATOM 885 N N . ASN A 1 115 ? -8.761 12.414 -3.970 1.00 91.00 115 ASN A N 1
ATOM 886 C CA . ASN A 1 115 ? -7.308 12.632 -3.971 1.00 91.00 115 ASN A CA 1
ATOM 887 C C . ASN A 1 115 ? -6.880 14.074 -4.321 1.00 91.00 115 ASN A C 1
ATOM 889 O O . ASN A 1 115 ? -5.695 14.395 -4.240 1.00 91.00 115 ASN A O 1
ATOM 893 N N . ASP A 1 116 ? -7.813 14.934 -4.724 1.00 89.69 116 ASP A N 1
ATOM 894 C CA . ASP A 1 116 ? -7.612 16.355 -5.027 1.00 89.69 116 ASP A CA 1
ATOM 895 C C . ASP A 1 116 ? -7.857 17.290 -3.821 1.00 89.69 116 ASP A C 1
ATOM 897 O O . ASP A 1 116 ? -7.695 18.507 -3.954 1.00 89.69 116 ASP A O 1
ATOM 901 N N . GLN A 1 117 ? -8.238 16.734 -2.661 1.00 83.00 117 GLN A N 1
ATOM 902 C CA . GLN A 1 117 ? -8.611 17.471 -1.441 1.00 83.00 117 GLN A CA 1
ATOM 903 C C . GLN A 1 117 ? -7.451 17.884 -0.517 1.00 83.00 117 GLN A C 1
ATOM 905 O O . GLN A 1 117 ? -6.425 17.173 -0.426 1.00 83.00 117 GLN A O 1
#

Radius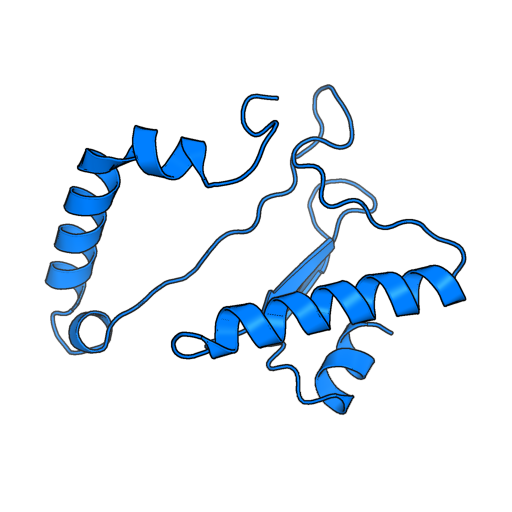 of gyration: 16.77 Å; chains: 1; bounding box: 37×38×41 Å